Protein AF-A0A8S3JXT3-F1 (afdb_monomer_lite)

pLDDT: mean 82.85, std 21.64, range [35.66, 98.56]

Organism: NCBI:txid392030

Radius of gyration: 26.9 Å; chains: 1; bounding box: 59×24×91 Å

InterPro domains:
  IPR036427 Bromodomain-like superfamily [G3DSA:1.20.920.10] (1-85)
  IPR036427 Bromodomain-like superfamily [SSF47370] (2-48)

Secondary structure (DSSP, 8-state):
--HHHHHHHHHHHHHHHHHTS-TTSHHHHHHHHHHHHHHHHHHHHTGGGTS---GGGG--HHHHHHHHHHHHHHHHHHHHHHTSSS-----------------

Sequence (103 aa):
RRLDAFQTDLFKVFERARKLTLPPSKVYQDSIKLEKIYIRLRDEICQHGSLLRSPALLFNEDRLQHELVRERTEKDSLANTNNQNSISPTKSSDSDENKVYVS

Structure (mmCIF, N/CA/C/O backbone):
data_AF-A0A8S3JXT3-F1
#
_entry.id   AF-A0A8S3JXT3-F1
#
loop_
_atom_site.group_PDB
_atom_site.id
_atom_site.type_symbol
_atom_site.label_atom_id
_atom_site.label_alt_id
_atom_site.label_comp_id
_atom_site.label_asym_id
_atom_site.label_entity_id
_atom_site.label_seq_id
_atom_site.pdbx_PDB_ins_code
_atom_site.Cartn_x
_atom_site.Cartn_y
_atom_site.Cartn_z
_atom_site.occupancy
_atom_site.B_iso_or_equiv
_atom_site.auth_seq_id
_atom_site.auth_comp_id
_atom_site.auth_asym_id
_atom_site.auth_atom_id
_atom_site.pdbx_PDB_model_num
ATOM 1 N N . ARG A 1 1 ? 16.927 -10.701 -8.601 1.00 58.56 1 ARG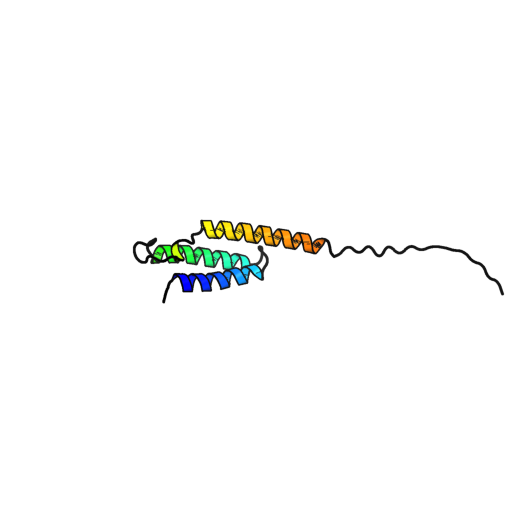 A N 1
ATOM 2 C CA . ARG A 1 1 ? 15.839 -10.782 -7.587 1.00 58.56 1 ARG A CA 1
ATOM 3 C C . ARG A 1 1 ? 14.636 -10.021 -8.138 1.00 58.56 1 ARG A C 1
ATOM 5 O O . ARG A 1 1 ? 14.860 -8.983 -8.743 1.00 58.56 1 ARG A O 1
ATOM 12 N N . ARG A 1 2 ? 13.414 -10.563 -8.049 1.00 88.19 2 ARG A N 1
ATOM 13 C CA . ARG A 1 2 ? 12.242 -10.040 -8.776 1.00 88.19 2 ARG A CA 1
ATOM 14 C C . ARG A 1 2 ? 11.534 -8.922 -7.984 1.00 88.19 2 ARG A C 1
ATOM 16 O O . ARG A 1 2 ? 11.359 -9.051 -6.775 1.00 88.19 2 ARG A O 1
ATOM 23 N N . LEU A 1 3 ? 11.157 -7.836 -8.664 1.00 93.06 3 LEU A N 1
ATOM 24 C CA . LEU A 1 3 ? 10.505 -6.651 -8.077 1.00 93.06 3 LEU A CA 1
ATOM 25 C C . LEU A 1 3 ? 9.131 -6.970 -7.458 1.00 93.06 3 LEU A C 1
ATOM 27 O O . LEU A 1 3 ? 8.764 -6.393 -6.442 1.00 93.06 3 LEU A O 1
ATOM 31 N N . ASP A 1 4 ? 8.395 -7.910 -8.046 1.00 93.69 4 ASP A N 1
ATOM 32 C CA . ASP A 1 4 ? 7.100 -8.395 -7.549 1.00 93.69 4 ASP A CA 1
ATOM 33 C C . ASP A 1 4 ? 7.192 -9.061 -6.165 1.00 93.69 4 ASP A C 1
ATOM 35 O O . ASP A 1 4 ? 6.348 -8.806 -5.306 1.00 93.69 4 ASP A O 1
ATOM 39 N N . ALA A 1 5 ? 8.235 -9.854 -5.911 1.00 95.00 5 ALA A N 1
ATOM 40 C CA . ALA A 1 5 ? 8.480 -10.455 -4.602 1.00 95.00 5 ALA A CA 1
ATOM 41 C C . ALA A 1 5 ? 8.770 -9.382 -3.542 1.00 95.00 5 ALA A C 1
ATOM 43 O O . ALA A 1 5 ? 8.162 -9.389 -2.475 1.00 95.00 5 ALA A O 1
ATOM 44 N N . PHE A 1 6 ? 9.632 -8.413 -3.871 1.00 95.44 6 PHE A N 1
ATOM 45 C CA . PHE A 1 6 ? 9.925 -7.294 -2.973 1.00 95.44 6 PHE A CA 1
ATOM 46 C C . PHE A 1 6 ? 8.672 -6.475 -2.647 1.00 95.44 6 PHE A C 1
ATOM 48 O O . PHE A 1 6 ? 8.400 -6.215 -1.478 1.00 95.44 6 PHE A O 1
ATOM 55 N N . GLN A 1 7 ? 7.887 -6.115 -3.666 1.00 96.88 7 GLN A N 1
ATOM 56 C CA . GLN A 1 7 ? 6.622 -5.408 -3.484 1.00 96.88 7 GLN A CA 1
ATOM 57 C C . GLN A 1 7 ? 5.678 -6.179 -2.560 1.00 96.88 7 GLN A C 1
ATOM 59 O O . GLN A 1 7 ? 5.099 -5.600 -1.646 1.00 96.88 7 GLN A O 1
ATOM 64 N N . THR A 1 8 ? 5.542 -7.486 -2.784 1.00 96.38 8 THR A N 1
ATOM 65 C CA . THR A 1 8 ? 4.668 -8.347 -1.980 1.00 96.38 8 THR A CA 1
ATOM 66 C C . THR A 1 8 ? 5.066 -8.318 -0.507 1.00 96.38 8 THR A C 1
ATOM 68 O O . THR A 1 8 ? 4.209 -8.180 0.364 1.00 96.38 8 THR A O 1
ATOM 71 N N . ASP A 1 9 ? 6.359 -8.428 -0.211 1.00 97.56 9 ASP A N 1
ATOM 72 C CA . ASP A 1 9 ? 6.837 -8.422 1.170 1.00 97.56 9 ASP A CA 1
ATOM 73 C C . ASP A 1 9 ? 6.712 -7.040 1.818 1.00 97.56 9 ASP A C 1
ATOM 75 O O . ASP A 1 9 ? 6.307 -6.943 2.977 1.00 97.56 9 ASP A O 1
ATOM 79 N N . LEU A 1 10 ? 6.962 -5.967 1.064 1.00 97.62 10 LEU A N 1
ATOM 80 C CA . LEU A 1 10 ? 6.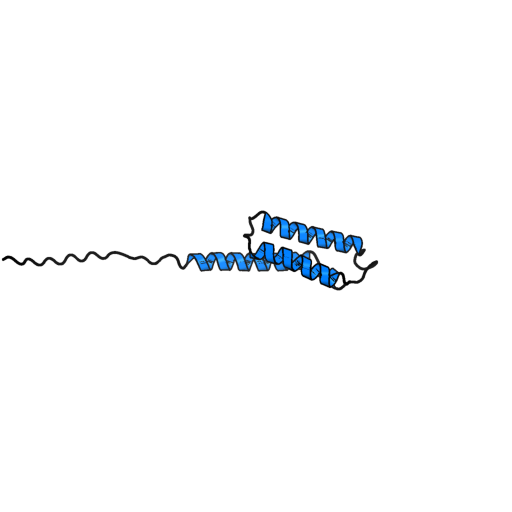756 -4.600 1.535 1.00 97.62 10 LEU A CA 1
ATOM 81 C C . LEU A 1 10 ? 5.279 -4.329 1.867 1.00 97.62 10 LEU A C 1
ATOM 83 O O . LEU A 1 10 ? 4.971 -3.784 2.927 1.00 97.62 10 LEU A O 1
ATOM 87 N N . PHE A 1 11 ? 4.356 -4.763 1.006 1.00 97.75 11 PHE A N 1
ATOM 88 C CA . PHE A 1 11 ? 2.918 -4.578 1.219 1.00 97.75 11 PHE A CA 1
ATOM 89 C C . PHE A 1 11 ? 2.413 -5.357 2.433 1.00 97.75 11 PHE A C 1
ATOM 91 O O . PHE A 1 11 ? 1.639 -4.812 3.217 1.00 97.75 11 PHE A O 1
ATOM 98 N N . LYS A 1 12 ? 2.924 -6.569 2.691 1.00 98.00 12 LYS A N 1
ATOM 99 C CA . LYS A 1 12 ? 2.602 -7.317 3.923 1.00 98.00 12 LYS A CA 1
ATOM 100 C C . LYS A 1 12 ? 2.973 -6.549 5.194 1.00 98.00 12 LYS A C 1
ATOM 102 O O . LYS A 1 12 ? 2.269 -6.663 6.198 1.00 98.00 12 LYS A O 1
ATOM 107 N N . VAL A 1 13 ? 4.064 -5.777 5.181 1.00 98.31 13 VAL A N 1
ATOM 108 C CA . VAL A 1 13 ? 4.460 -4.946 6.331 1.00 98.31 13 VAL A CA 1
ATOM 109 C C . VAL A 1 13 ? 3.438 -3.833 6.565 1.00 98.31 13 VAL A C 1
ATOM 111 O O . VAL A 1 13 ? 2.983 -3.657 7.697 1.00 98.31 13 VAL A O 1
ATOM 114 N N . PHE A 1 14 ? 3.031 -3.119 5.512 1.00 98.25 14 PHE A N 1
ATOM 115 C CA . PHE A 1 14 ? 2.031 -2.052 5.621 1.00 98.25 14 PHE A CA 1
ATOM 116 C C . PHE A 1 14 ? 0.649 -2.587 5.997 1.00 98.25 14 PHE A C 1
ATOM 118 O O . PHE A 1 14 ? 0.020 -2.061 6.914 1.00 98.25 14 PHE A O 1
ATOM 125 N N . GLU A 1 15 ? 0.215 -3.680 5.374 1.00 97.25 15 GLU A N 1
ATOM 126 C CA . GLU A 1 15 ? -1.044 -4.351 5.693 1.00 97.25 15 GLU A CA 1
ATOM 127 C C . GLU A 1 15 ? -1.071 -4.803 7.160 1.00 97.25 15 GLU A C 1
ATOM 129 O O . GLU A 1 15 ? -2.047 -4.575 7.876 1.00 97.25 15 GLU A O 1
ATOM 134 N N . ARG A 1 16 ? 0.024 -5.388 7.662 1.00 97.62 16 ARG A N 1
ATOM 135 C CA . ARG A 1 16 ? 0.127 -5.770 9.076 1.00 97.62 16 ARG A CA 1
ATOM 136 C C . ARG A 1 16 ? 0.048 -4.555 10.000 1.00 97.62 16 ARG A C 1
ATOM 138 O O . ARG A 1 16 ? -0.652 -4.621 11.011 1.00 97.62 16 ARG A O 1
ATOM 145 N N . ALA A 1 17 ? 0.730 -3.459 9.664 1.00 97.69 17 ALA A N 1
ATOM 146 C CA . ALA A 1 17 ? 0.669 -2.219 10.436 1.00 97.69 17 ALA A CA 1
ATOM 147 C C . ALA A 1 17 ? -0.767 -1.673 10.519 1.00 97.69 17 ALA A C 1
ATOM 149 O O . ALA A 1 17 ? -1.215 -1.294 11.603 1.00 97.69 17 ALA A O 1
ATOM 150 N N . ARG A 1 18 ? -1.525 -1.708 9.416 1.00 97.12 18 ARG A N 1
ATOM 151 C CA . ARG A 1 18 ? -2.938 -1.303 9.412 1.00 97.12 18 ARG A CA 1
ATOM 152 C C . ARG A 1 18 ? -3.841 -2.246 10.192 1.00 97.12 18 ARG A C 1
ATOM 154 O O . ARG A 1 18 ? -4.684 -1.792 10.962 1.00 97.12 18 ARG A O 1
ATOM 161 N N . LYS A 1 19 ? -3.655 -3.562 10.065 1.00 95.31 19 LYS A N 1
ATOM 162 C CA . LYS A 1 19 ? -4.454 -4.552 10.809 1.00 95.31 19 LYS A CA 1
ATOM 163 C C . LYS A 1 19 ? -4.361 -4.337 12.318 1.00 95.31 19 LYS A C 1
ATOM 165 O O . LYS A 1 19 ? -5.392 -4.364 12.984 1.00 95.31 19 LYS A O 1
ATOM 170 N N . LEU A 1 20 ? -3.166 -4.032 12.825 1.00 95.44 20 LEU A N 1
ATOM 171 C CA . LEU A 1 20 ? -2.893 -3.823 14.252 1.00 95.44 20 LEU A CA 1
ATOM 172 C C . LEU A 1 20 ? -3.273 -2.431 14.781 1.00 95.44 20 LEU A C 1
ATOM 174 O O . LEU A 1 20 ? -3.128 -2.179 15.974 1.00 95.44 20 LEU A O 1
ATOM 178 N N . THR A 1 21 ? -3.731 -1.517 13.924 1.00 95.38 21 THR A N 1
ATOM 179 C CA . THR A 1 21 ? -3.996 -0.125 14.306 1.00 95.38 21 THR A CA 1
ATOM 180 C C . THR A 1 21 ? -5.366 0.355 13.825 1.00 95.38 21 THR A C 1
ATOM 182 O O . THR A 1 21 ? -6.017 -0.275 12.991 1.00 95.38 21 THR A O 1
ATOM 185 N N . LEU A 1 22 ? -5.873 1.447 14.403 1.00 93.44 22 LEU A N 1
ATOM 186 C CA . LEU A 1 22 ? -7.168 2.016 14.014 1.00 93.44 22 LEU A CA 1
ATOM 187 C C . LEU A 1 22 ? -6.999 3.050 12.888 1.00 93.44 22 LEU A C 1
ATOM 189 O O . LEU A 1 22 ? -5.968 3.728 12.863 1.00 93.44 22 LEU A O 1
ATOM 193 N N . PRO A 1 23 ? -8.012 3.250 12.017 1.00 93.94 23 PRO A N 1
ATOM 194 C CA . PRO A 1 23 ? -7.954 4.222 10.925 1.00 93.94 23 PRO A CA 1
ATOM 195 C C . PRO A 1 23 ? -7.493 5.645 11.301 1.00 93.94 23 PRO A C 1
ATOM 197 O O . PRO A 1 23 ? -6.717 6.225 10.541 1.00 93.94 23 PRO A O 1
ATOM 200 N N . PRO A 1 24 ? -7.889 6.239 12.448 1.00 94.00 24 PRO A N 1
ATOM 201 C CA . PRO A 1 24 ? -7.400 7.564 12.838 1.00 94.00 24 PRO A CA 1
ATOM 202 C C . PRO A 1 24 ? -5.958 7.575 13.375 1.00 94.00 24 PRO A C 1
ATOM 204 O O . PRO A 1 24 ? -5.404 8.648 13.600 1.00 94.00 24 PRO A O 1
ATOM 207 N N . SER A 1 25 ? -5.331 6.419 13.610 1.00 97.19 25 SER A N 1
ATOM 208 C CA . SER A 1 25 ? -3.974 6.369 14.158 1.00 97.19 25 SER A CA 1
ATOM 209 C C . SER A 1 25 ? -2.920 6.803 13.134 1.00 97.19 25 SER A C 1
ATOM 211 O O . SER A 1 25 ? -3.032 6.543 11.933 1.00 97.19 25 SER A O 1
ATOM 213 N N . LYS A 1 26 ? -1.836 7.418 13.622 1.00 97.81 26 LYS A N 1
ATOM 214 C CA . LYS A 1 26 ? -0.725 7.879 12.777 1.00 97.81 26 LYS A CA 1
ATOM 215 C C . LYS A 1 26 ? -0.077 6.742 11.985 1.00 97.81 26 LYS A C 1
ATOM 217 O O . LYS A 1 26 ? 0.206 6.915 10.808 1.00 97.81 26 LYS A O 1
ATOM 222 N N . VAL A 1 27 ? 0.099 5.576 12.608 1.00 97.88 27 VAL A N 1
ATOM 223 C CA . VAL A 1 27 ? 0.701 4.387 11.978 1.00 97.88 27 VAL A CA 1
ATOM 224 C C . VAL A 1 27 ? -0.149 3.889 10.808 1.00 97.88 27 VAL A C 1
ATOM 226 O O . VAL A 1 27 ? 0.391 3.584 9.746 1.00 97.88 27 VAL A O 1
ATOM 229 N N . TYR A 1 28 ? -1.475 3.868 10.968 1.00 97.62 28 TYR A N 1
ATOM 230 C CA . TYR A 1 28 ? -2.392 3.505 9.891 1.00 97.62 28 TYR A CA 1
ATOM 231 C C . TYR A 1 28 ? -2.247 4.464 8.704 1.00 97.62 28 TYR A C 1
ATOM 233 O O . TYR A 1 28 ? -1.995 4.033 7.579 1.00 97.62 28 TYR A O 1
ATOM 241 N N . GLN A 1 29 ? -2.325 5.772 8.961 1.00 98.19 29 GLN A N 1
ATOM 242 C CA . GLN A 1 29 ? -2.210 6.803 7.924 1.00 98.19 29 GLN A CA 1
ATOM 243 C C . GLN A 1 29 ? -0.840 6.788 7.229 1.00 98.19 29 GLN A C 1
ATOM 245 O O . GLN A 1 29 ? -0.759 6.903 6.004 1.00 98.19 29 GLN A O 1
ATOM 250 N N . ASP A 1 30 ? 0.237 6.589 7.989 1.00 98.44 30 ASP A N 1
ATOM 251 C CA . ASP A 1 30 ? 1.593 6.527 7.448 1.00 98.44 30 ASP A CA 1
ATOM 252 C C . ASP A 1 30 ? 1.808 5.296 6.579 1.00 98.44 30 ASP A C 1
ATOM 254 O O . ASP A 1 30 ? 2.410 5.413 5.514 1.00 98.44 30 ASP A O 1
ATOM 258 N N . SER A 1 31 ? 1.270 4.139 6.970 1.00 98.38 31 SER A N 1
ATOM 259 C CA . SER A 1 31 ? 1.366 2.928 6.150 1.00 98.38 31 SER A CA 1
ATOM 260 C C . SER A 1 31 ? 0.726 3.122 4.767 1.00 98.38 31 SER A C 1
ATOM 262 O O . SER A 1 31 ? 1.329 2.757 3.762 1.00 98.38 31 SER A O 1
ATOM 264 N N . ILE A 1 32 ? -0.433 3.793 4.693 1.00 98.31 32 ILE A N 1
ATOM 265 C CA . ILE A 1 32 ? -1.111 4.121 3.429 1.00 98.31 32 ILE A CA 1
ATOM 266 C C . ILE A 1 32 ? -0.274 5.098 2.610 1.00 98.31 32 ILE A C 1
ATOM 268 O O . ILE A 1 32 ? -0.120 4.936 1.399 1.00 98.31 32 ILE A O 1
ATOM 272 N N . LYS A 1 33 ? 0.259 6.139 3.258 1.00 98.38 33 LYS A N 1
ATOM 273 C CA . LYS A 1 33 ? 1.075 7.152 2.588 1.00 98.38 33 LYS A CA 1
ATOM 274 C C . LYS A 1 33 ? 2.335 6.535 1.982 1.00 98.38 33 LYS A C 1
ATOM 276 O O . LYS A 1 33 ? 2.658 6.838 0.837 1.00 98.38 33 LYS A O 1
ATOM 281 N N . LEU A 1 34 ? 3.025 5.675 2.729 1.00 98.56 34 LEU A N 1
ATOM 282 C CA . LEU A 1 34 ? 4.228 4.988 2.263 1.00 98.56 34 LEU A CA 1
ATOM 283 C C . LEU A 1 34 ? 3.922 4.035 1.104 1.00 98.56 34 LEU A C 1
ATOM 285 O O . LEU A 1 34 ? 4.664 4.023 0.126 1.00 98.56 34 LEU A O 1
ATOM 289 N N . GLU A 1 35 ? 2.809 3.305 1.164 1.00 98.12 35 GLU A N 1
ATOM 290 C CA . GLU A 1 35 ? 2.373 2.417 0.082 1.00 98.12 35 GLU A CA 1
ATOM 291 C C . GLU A 1 35 ? 2.054 3.194 -1.209 1.00 98.12 35 GLU A C 1
ATOM 293 O O . GLU A 1 35 ? 2.513 2.815 -2.286 1.00 98.12 35 GLU A O 1
ATOM 298 N N . LYS A 1 36 ? 1.376 4.349 -1.105 1.00 98.19 36 LYS A N 1
ATOM 299 C CA . LYS A 1 36 ? 1.138 5.261 -2.243 1.00 98.19 36 LYS A CA 1
ATOM 300 C C . LYS A 1 36 ? 2.436 5.812 -2.835 1.00 98.19 36 LYS A C 1
ATOM 302 O O . LYS A 1 36 ? 2.603 5.811 -4.051 1.00 98.19 36 LYS A O 1
ATOM 307 N N . ILE A 1 37 ? 3.357 6.277 -1.987 1.00 98.31 37 ILE A N 1
ATOM 308 C CA . ILE A 1 37 ? 4.667 6.782 -2.432 1.00 98.31 37 ILE A CA 1
ATOM 309 C C . ILE A 1 37 ? 5.438 5.683 -3.162 1.00 98.31 37 ILE A C 1
ATOM 311 O O . ILE A 1 37 ? 6.012 5.940 -4.217 1.00 98.31 37 ILE A O 1
ATOM 315 N N . TYR A 1 38 ? 5.422 4.461 -2.628 1.00 98.25 38 TYR A N 1
ATOM 316 C CA . TYR A 1 38 ? 6.078 3.326 -3.258 1.00 98.25 38 TYR A CA 1
ATOM 317 C C . TYR A 1 38 ? 5.524 3.048 -4.659 1.00 98.25 38 TYR A C 1
ATOM 319 O O . TYR A 1 38 ? 6.313 2.905 -5.587 1.00 98.25 38 TYR A O 1
ATOM 327 N N . ILE A 1 39 ? 4.196 3.005 -4.827 1.00 98.00 39 ILE A N 1
ATOM 328 C CA . ILE A 1 39 ? 3.553 2.765 -6.131 1.00 98.00 39 ILE A CA 1
ATOM 329 C C . ILE A 1 39 ? 3.999 3.812 -7.159 1.00 98.00 39 ILE A C 1
ATOM 331 O O . ILE A 1 39 ? 4.456 3.440 -8.238 1.00 98.00 39 ILE A O 1
ATOM 335 N N . ARG A 1 40 ? 3.958 5.102 -6.798 1.00 97.75 40 ARG A N 1
ATOM 336 C CA . ARG A 1 40 ? 4.386 6.201 -7.682 1.00 97.75 40 ARG A CA 1
ATOM 337 C C . ARG A 1 40 ? 5.847 6.075 -8.085 1.00 97.75 40 ARG A C 1
ATOM 339 O O . ARG A 1 40 ? 6.162 6.053 -9.268 1.00 97.75 40 ARG A O 1
ATOM 346 N N . LEU A 1 41 ? 6.733 5.916 -7.101 1.00 97.44 41 LEU A N 1
ATOM 347 C CA . LEU A 1 41 ? 8.170 5.829 -7.349 1.00 97.44 41 LEU A CA 1
ATOM 348 C C . LEU A 1 41 ? 8.533 4.578 -8.161 1.00 97.44 41 LEU A C 1
ATOM 350 O O . LEU A 1 41 ? 9.388 4.626 -9.042 1.00 97.44 41 LEU A O 1
ATOM 354 N N . ARG A 1 42 ? 7.874 3.448 -7.886 1.00 96.81 42 ARG A N 1
ATOM 355 C CA . ARG A 1 42 ? 8.021 2.211 -8.657 1.00 96.81 42 ARG A CA 1
ATOM 356 C C . ARG A 1 42 ? 7.647 2.442 -10.118 1.00 96.81 42 ARG A C 1
ATOM 358 O O . ARG A 1 42 ? 8.407 2.025 -10.991 1.00 96.81 42 ARG A O 1
ATOM 365 N N . ASP A 1 43 ? 6.507 3.074 -10.375 1.00 96.38 43 ASP A N 1
ATOM 366 C CA . ASP A 1 43 ? 6.013 3.316 -11.732 1.00 96.38 43 ASP A CA 1
ATOM 367 C C . ASP A 1 43 ? 6.919 4.295 -12.486 1.00 96.38 43 ASP A C 1
ATOM 369 O O . ASP A 1 43 ? 7.281 4.020 -13.630 1.00 96.38 43 ASP A O 1
ATOM 373 N N . GLU A 1 44 ? 7.387 5.356 -11.826 1.00 96.00 44 GLU A N 1
ATOM 374 C CA . GLU A 1 44 ? 8.371 6.300 -12.369 1.00 96.00 44 GLU A CA 1
ATOM 375 C C . GLU A 1 44 ? 9.688 5.604 -12.745 1.00 96.00 44 GLU A C 1
ATOM 377 O O . GLU A 1 44 ? 10.141 5.701 -13.888 1.00 96.00 44 GLU A O 1
ATOM 382 N N . ILE A 1 45 ? 10.283 4.840 -11.821 1.00 95.12 45 ILE A N 1
ATOM 383 C CA . ILE A 1 45 ? 11.557 4.137 -12.050 1.00 95.12 45 ILE A CA 1
ATOM 384 C C . ILE A 1 45 ? 11.410 3.070 -13.137 1.00 95.12 45 ILE A C 1
ATOM 386 O O . ILE A 1 45 ? 12.302 2.907 -13.967 1.00 95.12 45 ILE A O 1
ATOM 390 N N . CYS A 1 46 ? 10.290 2.346 -13.169 1.00 93.81 46 CYS A N 1
ATOM 391 C CA . CYS A 1 46 ? 10.030 1.345 -14.206 1.00 93.81 46 CYS A CA 1
ATOM 392 C C . CYS A 1 46 ? 9.584 1.970 -15.536 1.00 93.81 46 CYS A C 1
ATOM 394 O O . CYS A 1 46 ? 9.334 1.224 -16.488 1.00 93.81 46 CYS A O 1
ATOM 396 N N . GLN A 1 47 ? 9.463 3.303 -15.600 1.00 94.12 47 GLN A N 1
ATOM 397 C CA . GLN A 1 47 ? 8.911 4.057 -16.724 1.00 94.12 47 GLN A CA 1
ATOM 398 C C . GLN A 1 47 ? 7.572 3.468 -17.197 1.00 94.12 47 GLN A C 1
ATOM 400 O O . GLN A 1 47 ? 7.364 3.196 -18.378 1.00 94.12 47 GLN A O 1
ATOM 405 N N . HIS A 1 48 ? 6.678 3.187 -16.250 1.00 88.69 48 HIS A N 1
ATOM 406 C CA . HIS A 1 48 ? 5.369 2.573 -16.495 1.00 88.69 48 HIS A CA 1
ATOM 407 C C . HIS A 1 48 ? 5.450 1.243 -17.273 1.00 88.69 48 HIS A C 1
ATOM 409 O O . HIS A 1 48 ? 4.541 0.871 -18.013 1.00 88.69 48 HIS A O 1
ATOM 415 N N . GLY A 1 49 ? 6.556 0.509 -17.114 1.00 88.06 49 GLY A N 1
ATOM 416 C CA . GLY A 1 49 ? 6.790 -0.783 -17.754 1.00 88.06 49 GLY A CA 1
ATOM 417 C C . GLY A 1 49 ? 7.554 -0.725 -19.075 1.00 88.06 49 GLY A C 1
ATOM 418 O O . GLY A 1 49 ? 7.802 -1.786 -19.653 1.00 88.06 49 GLY A O 1
ATOM 419 N N . SER A 1 50 ? 7.952 0.459 -19.558 1.00 90.00 50 SER A N 1
ATOM 420 C CA . SER A 1 50 ? 8.828 0.556 -20.732 1.00 90.00 50 SER A CA 1
ATOM 421 C C . SER A 1 50 ? 10.260 0.116 -20.407 1.00 90.00 50 SER A C 1
ATOM 423 O O . SER A 1 50 ? 10.869 -0.582 -21.216 1.00 90.00 50 SER A O 1
ATOM 425 N N . LEU A 1 51 ? 10.770 0.450 -19.213 1.00 89.19 51 LEU A N 1
ATOM 426 C CA . LEU A 1 51 ? 12.122 0.085 -18.778 1.00 89.19 51 LEU A CA 1
ATOM 427 C C . LEU A 1 51 ? 12.166 -1.300 -18.127 1.00 89.19 51 LEU A C 1
ATOM 429 O O . LEU A 1 51 ? 13.053 -2.101 -18.416 1.00 89.19 51 LEU A O 1
ATOM 433 N N . LEU A 1 52 ? 11.214 -1.589 -17.237 1.00 87.25 52 LEU A N 1
ATOM 434 C CA . LEU A 1 52 ? 11.147 -2.861 -16.521 1.00 87.25 52 LEU A CA 1
ATOM 435 C C . LEU A 1 52 ? 9.711 -3.375 -16.489 1.00 87.25 52 LEU A C 1
ATOM 437 O O . LEU A 1 52 ? 8.856 -2.831 -15.794 1.00 87.25 52 LEU A O 1
ATOM 441 N N . ARG A 1 53 ? 9.457 -4.484 -17.188 1.00 88.62 53 ARG A N 1
ATOM 442 C CA . ARG A 1 53 ? 8.176 -5.194 -17.107 1.00 88.62 53 ARG A CA 1
ATOM 443 C C . ARG A 1 53 ? 8.172 -6.116 -15.894 1.00 88.62 53 ARG A C 1
ATOM 445 O O . ARG A 1 53 ? 9.000 -7.016 -15.785 1.00 88.62 53 ARG A O 1
ATOM 452 N N . SER A 1 54 ? 7.223 -5.902 -14.989 1.00 89.88 54 SER A N 1
ATOM 453 C CA . SER A 1 54 ? 7.053 -6.711 -13.782 1.00 89.88 54 SER A CA 1
ATOM 454 C C . SER A 1 54 ? 5.567 -6.859 -13.443 1.00 89.88 54 SER A C 1
ATOM 456 O O . SER A 1 54 ? 4.847 -5.862 -13.529 1.00 89.88 54 SER A O 1
ATOM 458 N N . PRO A 1 55 ? 5.103 -8.037 -12.974 1.00 93.12 55 PRO A N 1
ATOM 459 C CA . PRO A 1 55 ? 3.750 -8.203 -12.430 1.00 93.12 55 PRO A CA 1
ATOM 460 C C . PRO A 1 55 ? 3.420 -7.223 -11.295 1.00 93.12 55 PRO A C 1
ATOM 462 O O . PRO A 1 55 ? 2.253 -6.929 -11.058 1.00 93.12 55 PRO A O 1
ATOM 465 N N . ALA A 1 56 ? 4.446 -6.682 -10.629 1.00 93.69 56 ALA A N 1
ATOM 466 C CA . ALA A 1 56 ? 4.326 -5.637 -9.617 1.00 93.69 56 ALA A CA 1
ATOM 467 C C . ALA A 1 56 ? 3.482 -4.435 -10.092 1.00 93.69 56 ALA A C 1
ATOM 469 O O . ALA A 1 56 ? 2.665 -3.925 -9.327 1.00 93.69 56 ALA A O 1
ATOM 470 N N . LEU A 1 57 ? 3.630 -4.039 -11.364 1.00 93.56 57 LEU A N 1
ATOM 471 C CA . LEU A 1 57 ? 2.965 -2.875 -11.966 1.00 93.56 57 LEU A CA 1
ATOM 472 C C . LEU A 1 57 ? 1.446 -3.054 -12.133 1.00 93.56 57 LEU A C 1
ATOM 474 O O . LEU A 1 57 ? 0.732 -2.076 -12.312 1.00 93.56 57 LEU A O 1
ATOM 478 N N . LEU A 1 58 ? 0.928 -4.286 -12.040 1.00 93.81 58 LEU A N 1
ATOM 479 C CA . LEU A 1 58 ? -0.517 -4.553 -12.090 1.00 93.81 58 LEU A CA 1
ATOM 480 C C . LEU A 1 58 ? -1.255 -4.065 -10.834 1.00 93.81 58 LEU A C 1
ATOM 482 O O . LEU A 1 58 ? -2.483 -4.005 -10.818 1.00 93.81 58 LEU A O 1
ATOM 486 N N . PHE A 1 59 ? -0.524 -3.764 -9.760 1.00 95.44 59 PHE A N 1
ATOM 487 C CA . PHE A 1 59 ? -1.086 -3.172 -8.555 1.00 95.44 59 PHE A CA 1
ATOM 488 C C . PHE A 1 59 ? -0.900 -1.653 -8.600 1.00 95.44 59 PHE A C 1
ATOM 490 O O . PHE A 1 59 ? 0.209 -1.164 -8.386 1.00 95.44 59 PHE A O 1
ATOM 497 N N . ASN A 1 60 ? -1.971 -0.916 -8.885 1.00 95.50 60 ASN A N 1
ATOM 498 C CA . ASN A 1 60 ? -1.979 0.544 -9.006 1.00 95.50 60 ASN A CA 1
ATOM 499 C C . ASN A 1 60 ? -2.677 1.220 -7.806 1.00 95.50 60 ASN A C 1
ATOM 501 O O . ASN A 1 60 ? -3.182 0.550 -6.901 1.00 95.50 60 ASN A O 1
ATOM 505 N N . GLU A 1 61 ? -2.696 2.557 -7.785 1.00 95.69 61 GLU A N 1
ATOM 506 C CA . GLU A 1 61 ? -3.336 3.320 -6.701 1.00 95.69 61 GLU A CA 1
ATOM 507 C C . GLU A 1 61 ? -4.841 3.034 -6.570 1.00 95.69 61 GLU A C 1
ATOM 509 O O . GLU A 1 61 ? -5.348 3.030 -5.447 1.00 95.69 61 GLU A O 1
ATOM 514 N N . ASP A 1 62 ? -5.540 2.741 -7.671 1.00 96.81 62 ASP A N 1
ATOM 515 C CA . ASP A 1 62 ? -6.970 2.407 -7.652 1.00 96.81 62 ASP A CA 1
ATOM 516 C C . ASP A 1 62 ? -7.219 1.096 -6.909 1.00 96.81 62 ASP A C 1
ATOM 518 O O . ASP A 1 62 ? -8.071 1.021 -6.020 1.00 96.81 62 ASP A O 1
ATOM 522 N N . ARG A 1 63 ? -6.419 0.065 -7.208 1.00 96.62 63 ARG A N 1
ATOM 523 C CA . ARG A 1 63 ? -6.480 -1.213 -6.496 1.00 96.62 63 ARG A CA 1
ATOM 524 C C . ARG A 1 63 ? -6.215 -1.028 -5.003 1.00 96.62 63 ARG A C 1
ATOM 526 O O . ARG A 1 63 ? -6.952 -1.585 -4.191 1.00 96.62 63 ARG A O 1
ATOM 533 N N . LEU A 1 64 ? -5.242 -0.188 -4.646 1.00 97.12 64 LEU A N 1
ATOM 534 C CA . LEU A 1 64 ? -5.008 0.190 -3.253 1.00 97.12 64 LEU A CA 1
ATOM 535 C C . LEU A 1 64 ? -6.243 0.867 -2.634 1.00 97.12 64 LEU A C 1
ATOM 537 O O . LEU A 1 64 ? -6.621 0.523 -1.519 1.00 97.12 64 LEU A O 1
ATOM 541 N N . GLN A 1 65 ? -6.901 1.808 -3.324 1.00 97.12 65 GLN A N 1
ATOM 542 C CA . GLN A 1 65 ? -8.111 2.454 -2.792 1.00 97.12 65 GLN A CA 1
ATOM 543 C C . GLN A 1 65 ? -9.229 1.444 -2.518 1.00 97.12 65 GLN A C 1
ATOM 545 O O . GLN A 1 65 ? -9.839 1.495 -1.449 1.00 97.12 65 GLN A O 1
ATOM 550 N N . HIS A 1 66 ? -9.467 0.506 -3.435 1.00 97.12 66 HIS A N 1
ATOM 551 C CA . HIS A 1 66 ? -10.468 -0.541 -3.238 1.00 97.12 66 HIS A CA 1
ATOM 552 C C . HIS A 1 66 ? -10.170 -1.410 -2.010 1.00 97.12 66 HIS A C 1
ATOM 554 O O . HIS A 1 66 ? -11.072 -1.689 -1.218 1.00 97.12 66 HIS A O 1
ATOM 560 N N . GLU A 1 67 ? -8.910 -1.802 -1.818 1.00 96.38 67 GLU A N 1
ATOM 561 C CA . GLU A 1 67 ? -8.500 -2.592 -0.656 1.00 96.38 67 GLU A CA 1
ATOM 562 C C . GLU A 1 67 ? -8.661 -1.811 0.657 1.00 96.38 67 GLU A C 1
ATOM 564 O O . GLU A 1 67 ? -9.171 -2.366 1.629 1.00 96.38 67 GLU A O 1
ATOM 569 N N . LEU A 1 68 ? -8.328 -0.516 0.675 1.00 96.62 68 LEU A N 1
ATOM 570 C CA . LEU A 1 68 ? -8.476 0.340 1.859 1.00 96.62 68 LEU A CA 1
ATOM 571 C C . LEU A 1 68 ? -9.936 0.607 2.237 1.00 96.62 68 LEU A C 1
ATOM 573 O O . LEU A 1 68 ? -10.255 0.664 3.425 1.00 96.62 68 LEU A O 1
ATOM 577 N N . VAL A 1 69 ? -10.825 0.776 1.253 1.00 96.38 69 VAL A N 1
ATOM 578 C CA . VAL A 1 69 ? -12.267 0.921 1.508 1.00 96.38 69 VAL A CA 1
ATOM 579 C C . VAL A 1 69 ? -12.808 -0.352 2.146 1.00 96.38 69 VAL A C 1
ATOM 581 O O . VAL A 1 69 ? -13.447 -0.273 3.194 1.00 96.38 69 VAL A O 1
ATOM 584 N N . ARG A 1 70 ? -12.491 -1.518 1.567 1.00 95.12 70 ARG A N 1
ATOM 585 C CA . ARG A 1 70 ? -12.896 -2.816 2.117 1.00 95.12 70 ARG A CA 1
ATOM 586 C C . ARG A 1 70 ? -12.396 -2.993 3.553 1.00 95.12 70 ARG A C 1
ATOM 588 O O . ARG A 1 70 ? -13.187 -3.299 4.439 1.00 95.12 70 ARG A O 1
ATOM 595 N N . GLU A 1 71 ? -11.111 -2.736 3.790 1.00 94.38 71 GLU A N 1
ATOM 596 C CA . GLU A 1 71 ? -10.487 -2.866 5.111 1.00 94.38 71 GLU A CA 1
ATOM 597 C C . GLU A 1 71 ? -11.160 -1.965 6.161 1.00 94.38 71 GLU A C 1
ATOM 599 O O . GLU A 1 71 ? -11.385 -2.373 7.303 1.00 94.38 71 GLU A O 1
ATOM 604 N N . ARG A 1 72 ? -11.529 -0.738 5.775 1.00 92.94 72 ARG A N 1
ATOM 605 C CA . ARG A 1 72 ? -12.221 0.198 6.663 1.00 92.94 72 ARG A CA 1
ATOM 606 C C . ARG A 1 72 ? -13.630 -0.278 7.004 1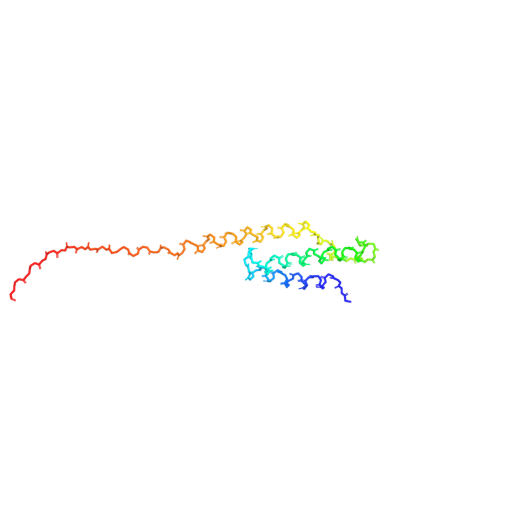.00 92.94 72 ARG A C 1
ATOM 608 O O . ARG A 1 72 ? -13.984 -0.289 8.177 1.00 92.94 72 ARG A O 1
ATOM 615 N N . THR A 1 73 ? -14.399 -0.730 6.014 1.00 93.12 73 THR A N 1
ATOM 616 C CA . THR A 1 73 ? -15.745 -1.283 6.235 1.00 93.12 73 THR A CA 1
ATOM 617 C C . THR A 1 73 ? -15.716 -2.506 7.157 1.00 93.12 73 THR A C 1
ATOM 619 O O . THR A 1 73 ? -16.567 -2.639 8.039 1.00 93.12 73 THR A O 1
ATOM 622 N N . GLU A 1 74 ? -14.718 -3.381 7.005 1.00 91.88 74 GLU A N 1
ATOM 623 C CA . GLU A 1 74 ? -14.513 -4.537 7.887 1.00 91.88 74 GLU A CA 1
ATOM 624 C C . GLU A 1 74 ? -14.204 -4.101 9.329 1.00 91.88 74 GLU A C 1
ATOM 626 O O . GLU A 1 74 ? -14.819 -4.598 10.275 1.00 91.88 74 GLU A O 1
ATOM 631 N N . LYS A 1 75 ? -13.301 -3.127 9.512 1.00 89.88 75 LYS A N 1
ATOM 632 C CA . LYS A 1 75 ? -12.964 -2.574 10.836 1.00 89.88 75 LYS A CA 1
ATOM 633 C C . LYS A 1 75 ? -14.156 -1.89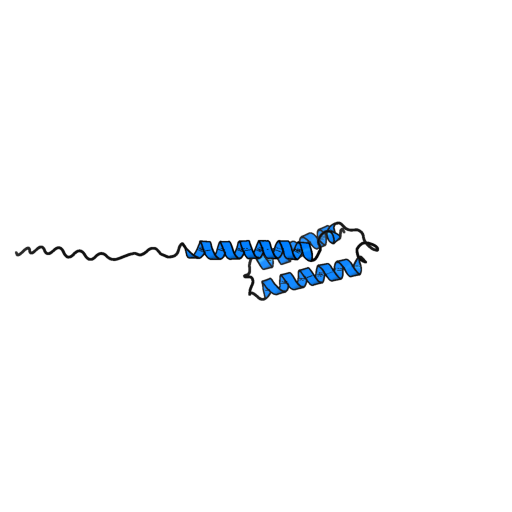3 11.511 1.00 89.88 75 LYS A C 1
ATOM 635 O O . LYS A 1 75 ? -14.360 -2.098 12.708 1.00 89.88 75 LYS A O 1
ATOM 640 N N . ASP A 1 76 ? -14.954 -1.143 10.758 1.00 88.31 76 ASP A N 1
ATOM 641 C CA . ASP A 1 76 ? -16.157 -0.4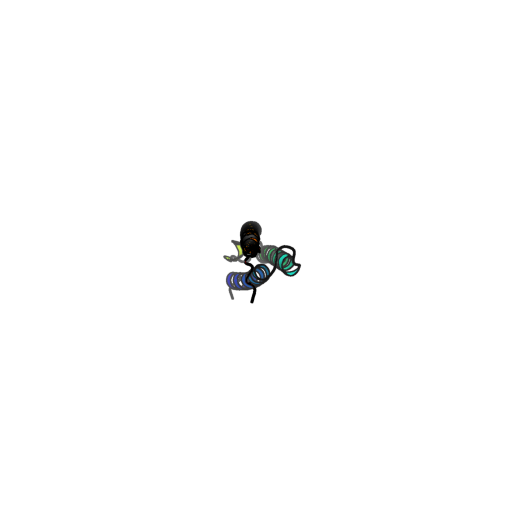80 11.272 1.00 88.31 76 ASP A CA 1
ATOM 642 C C . ASP A 1 76 ? -17.215 -1.518 11.713 1.00 88.31 76 ASP A C 1
ATOM 644 O O . ASP A 1 76 ? -17.847 -1.374 12.761 1.00 88.31 76 ASP A O 1
ATOM 648 N N . SER A 1 77 ? -17.344 -2.628 10.977 1.00 87.94 77 SER A N 1
ATOM 649 C CA . SER A 1 77 ? -18.257 -3.735 11.317 1.00 87.94 77 SER A CA 1
ATOM 650 C C . SER A 1 77 ? -17.832 -4.491 12.588 1.00 87.94 77 SER A C 1
ATOM 652 O O . SER A 1 77 ? -18.668 -4.855 13.423 1.00 87.94 77 SER A O 1
ATOM 654 N N . LEU A 1 78 ? -16.524 -4.696 12.775 1.00 81.88 78 LEU A N 1
ATOM 655 C CA . LEU A 1 78 ? -15.954 -5.326 13.973 1.00 81.88 78 LEU A CA 1
ATOM 656 C C . LEU A 1 78 ? -16.117 -4.449 15.222 1.00 81.88 78 LEU A C 1
ATOM 658 O O . LEU A 1 78 ? -16.414 -4.962 16.303 1.00 81.88 78 LEU A O 1
ATOM 662 N N . ALA A 1 79 ? -15.964 -3.130 15.080 1.00 76.12 79 ALA A N 1
ATOM 663 C CA . ALA A 1 79 ? -16.182 -2.187 16.174 1.00 76.12 79 ALA A CA 1
ATOM 664 C C . ALA A 1 79 ? -17.638 -2.212 16.678 1.00 76.12 79 ALA A C 1
ATOM 666 O O . ALA A 1 79 ? -17.868 -2.185 17.886 1.00 76.12 79 ALA A O 1
ATOM 667 N N . ASN A 1 80 ? -18.613 -2.341 15.771 1.00 64.25 80 ASN A N 1
ATOM 668 C CA . ASN A 1 80 ? -20.032 -2.411 16.133 1.00 64.25 80 ASN A CA 1
ATOM 669 C C . ASN A 1 80 ? -20.418 -3.721 16.842 1.00 64.25 80 ASN A C 1
ATOM 671 O O . ASN A 1 80 ? -21.246 -3.699 17.751 1.00 64.25 80 ASN A O 1
ATOM 675 N N . THR A 1 81 ? -19.803 -4.850 16.478 1.00 62.22 81 THR A N 1
ATOM 676 C CA . THR A 1 81 ? -20.108 -6.162 17.087 1.00 62.22 81 THR A CA 1
ATOM 677 C C . THR A 1 81 ? -19.602 -6.255 18.532 1.00 62.22 81 THR A C 1
ATOM 679 O O . THR A 1 81 ? -20.288 -6.781 19.406 1.00 62.22 81 THR A O 1
ATOM 682 N N . ASN A 1 82 ? -18.435 -5.673 18.825 1.00 56.75 82 ASN A N 1
ATOM 683 C CA . ASN A 1 82 ? -17.860 -5.690 20.175 1.00 56.75 82 ASN A CA 1
ATOM 684 C C . ASN A 1 82 ? -18.637 -4.837 21.195 1.00 56.75 82 ASN A C 1
ATOM 686 O O . ASN A 1 82 ? -18.472 -5.035 22.396 1.00 56.75 82 ASN A O 1
ATOM 690 N N . ASN A 1 83 ? -19.504 -3.924 20.745 1.00 52.41 83 ASN A N 1
ATOM 691 C CA . ASN A 1 83 ? -20.295 -3.050 21.618 1.00 52.41 83 ASN A CA 1
ATOM 692 C C . ASN A 1 83 ? -21.633 -3.668 22.081 1.00 52.41 83 ASN A C 1
ATOM 694 O O . ASN A 1 83 ? -22.320 -3.071 22.902 1.00 52.41 83 ASN A O 1
ATOM 698 N N . GLN A 1 84 ? -22.017 -4.854 21.583 1.00 48.53 84 GLN A N 1
ATOM 699 C CA . GLN A 1 84 ? -23.237 -5.557 22.023 1.00 48.53 84 GLN A CA 1
ATOM 700 C C . GLN A 1 84 ? -22.997 -6.603 23.129 1.00 48.53 84 GLN A C 1
ATOM 702 O O . GLN A 1 84 ? -23.958 -7.110 23.699 1.00 48.53 84 GLN A O 1
ATOM 707 N N . ASN A 1 85 ? -21.741 -6.882 23.501 1.00 45.75 85 ASN A N 1
ATOM 708 C CA . ASN A 1 85 ? -21.393 -7.885 24.522 1.00 45.75 85 ASN A CA 1
ATOM 709 C C . ASN A 1 85 ? -21.125 -7.306 25.931 1.00 45.75 85 ASN A C 1
ATOM 711 O O . ASN A 1 85 ? -20.582 -8.008 26.780 1.00 45.75 85 ASN A O 1
ATOM 715 N N . SER A 1 86 ? -21.497 -6.050 26.211 1.00 47.38 86 SER A N 1
ATOM 716 C CA . SER A 1 86 ? -21.226 -5.375 27.499 1.00 47.38 86 SER A CA 1
ATOM 717 C C . SER A 1 86 ? -22.466 -4.875 28.260 1.00 47.38 86 SER A C 1
ATOM 719 O O . SER A 1 86 ? -22.333 -4.048 29.159 1.00 47.38 86 SER A O 1
ATOM 721 N N . ILE A 1 87 ? -23.671 -5.389 27.974 1.00 49.16 87 ILE A N 1
ATOM 722 C CA . ILE A 1 87 ? -24.876 -5.073 28.765 1.00 49.16 87 ILE A CA 1
ATOM 723 C C . ILE A 1 87 ? -25.559 -6.366 29.226 1.00 49.16 87 ILE A C 1
ATOM 725 O O . ILE A 1 87 ? -26.508 -6.849 28.616 1.00 49.16 87 ILE A O 1
ATOM 729 N N . SER A 1 88 ? -25.096 -6.912 30.349 1.00 37.44 88 SER A N 1
ATOM 730 C CA . SER A 1 88 ? -25.922 -7.749 31.223 1.00 37.44 88 SER A CA 1
ATOM 731 C C . SER A 1 88 ? -26.522 -6.852 32.314 1.00 37.44 88 SER A C 1
ATOM 733 O O . SER A 1 88 ? -25.769 -6.352 33.153 1.00 37.44 88 SER A O 1
ATOM 735 N N . PRO A 1 89 ? -27.845 -6.605 32.336 1.00 39.47 89 PRO A N 1
ATOM 736 C CA . PRO A 1 89 ? -28.477 -5.899 33.436 1.00 39.47 89 PRO A CA 1
ATOM 737 C C . PRO A 1 89 ? -28.718 -6.888 34.580 1.00 39.47 89 PRO A C 1
ATOM 739 O O . PRO A 1 89 ? -29.717 -7.604 34.591 1.00 39.47 89 PRO A O 1
ATOM 742 N N . THR A 1 90 ? -27.827 -6.915 35.570 1.00 37.88 90 THR A N 1
ATOM 743 C CA . THR A 1 90 ? -28.144 -7.502 36.878 1.00 37.88 90 THR A CA 1
ATOM 744 C C . THR A 1 90 ? -29.091 -6.537 37.592 1.00 37.88 90 THR A C 1
ATOM 746 O O . T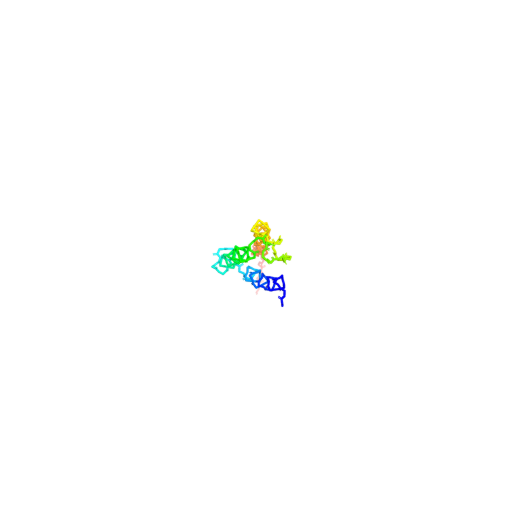HR A 1 90 ? -28.663 -5.679 38.360 1.00 37.88 90 THR A O 1
ATOM 749 N N . LYS A 1 91 ? -30.388 -6.609 37.272 1.00 40.59 91 LYS A N 1
ATOM 750 C CA . LYS A 1 91 ? -31.425 -5.959 38.077 1.00 40.59 91 LYS A CA 1
ATOM 751 C C . LYS A 1 91 ? -31.635 -6.790 39.336 1.00 40.59 91 LYS A C 1
ATOM 753 O O . LYS A 1 91 ? -32.095 -7.925 39.269 1.00 40.59 91 LYS A O 1
ATOM 758 N N . SER A 1 92 ? -31.279 -6.184 40.459 1.00 46.00 92 SER A N 1
ATOM 759 C CA . SER A 1 92 ? -31.847 -6.449 41.771 1.00 46.00 92 SER A CA 1
ATOM 760 C C . SER A 1 92 ? -33.375 -6.499 41.690 1.00 46.00 92 SER A C 1
ATOM 762 O O . SER A 1 92 ? -34.010 -5.586 41.162 1.00 46.00 92 SER A O 1
ATOM 764 N N . SER A 1 93 ? -33.960 -7.564 42.226 1.00 39.84 93 SER A N 1
ATOM 765 C CA . SER A 1 93 ? -35.360 -7.593 42.632 1.00 39.84 93 SER A CA 1
ATOM 766 C C . SER A 1 93 ? -35.385 -7.829 44.134 1.00 39.84 93 SER A C 1
ATOM 768 O O . SER A 1 93 ? -35.205 -8.959 44.588 1.00 39.84 93 SER A O 1
ATOM 770 N N . ASP A 1 94 ? -35.567 -6.739 44.876 1.00 42.34 94 ASP A N 1
ATOM 771 C CA . ASP A 1 94 ? -36.150 -6.786 46.209 1.00 42.34 94 ASP A CA 1
ATOM 772 C C . ASP A 1 94 ? -37.500 -7.500 46.108 1.00 42.34 94 ASP A C 1
ATOM 774 O O . ASP A 1 94 ? -38.363 -7.125 45.309 1.00 42.34 94 ASP A O 1
ATOM 778 N N . SER A 1 95 ? -37.675 -8.538 46.914 1.00 41.12 95 SER A N 1
ATOM 779 C CA . SER A 1 95 ? -38.987 -9.065 47.260 1.00 41.12 95 SER A CA 1
ATOM 780 C C . SER A 1 95 ? -39.104 -9.019 48.774 1.00 41.12 95 SER A C 1
ATOM 782 O O . SER A 1 95 ? -38.605 -9.902 49.475 1.00 41.12 95 SER A O 1
ATOM 784 N N . ASP A 1 96 ? -39.747 -7.955 49.250 1.00 40.41 96 ASP A N 1
ATOM 785 C CA . ASP A 1 96 ? -40.367 -7.890 50.564 1.00 40.41 96 ASP A CA 1
ATOM 786 C C . ASP A 1 96 ? -41.340 -9.068 50.715 1.00 40.41 96 ASP A C 1
ATOM 788 O O . ASP A 1 96 ? -42.427 -9.068 50.137 1.00 40.41 96 ASP A O 1
ATOM 792 N N . GLU A 1 97 ? -40.977 -10.061 51.526 1.00 41.00 97 GLU A N 1
ATOM 793 C CA . GLU A 1 97 ? -41.952 -10.946 52.157 1.00 41.00 97 GLU A CA 1
ATOM 794 C C . GLU A 1 97 ? -41.766 -10.918 53.673 1.00 41.00 97 GLU A C 1
ATOM 796 O O . GLU A 1 97 ? -40.848 -11.476 54.272 1.00 41.00 97 GLU A O 1
ATOM 801 N N . ASN A 1 98 ? -42.698 -10.199 54.281 1.00 35.66 98 ASN A N 1
ATOM 802 C CA . ASN A 1 98 ? -42.938 -10.077 55.698 1.00 35.66 98 ASN A CA 1
ATOM 803 C C . ASN A 1 98 ? -43.295 -11.459 56.285 1.00 35.66 98 ASN A C 1
ATOM 805 O O . ASN A 1 98 ? -44.345 -12.015 55.959 1.00 35.66 98 ASN A O 1
ATOM 809 N N . LYS A 1 99 ? -42.473 -12.009 57.190 1.00 44.94 99 LYS A N 1
ATOM 810 C CA . LYS A 1 99 ? -42.920 -13.084 58.088 1.00 44.94 99 LYS A CA 1
ATOM 811 C C . LYS A 1 99 ? -42.331 -12.932 59.487 1.00 44.94 99 LYS A C 1
ATOM 813 O O . LYS A 1 99 ? -41.219 -13.347 59.790 1.00 44.94 99 LYS A O 1
ATOM 818 N N . VAL A 1 100 ? -43.160 -12.329 60.331 1.00 42.03 100 VAL A N 1
ATOM 819 C CA . VAL A 1 100 ? -43.152 -12.415 61.790 1.00 42.03 100 VAL A CA 1
ATOM 820 C C . VAL A 1 100 ? -42.941 -13.867 62.229 1.00 42.03 100 VAL A C 1
ATOM 822 O O . VAL A 1 100 ? -43.741 -14.728 61.872 1.00 42.03 100 VAL A O 1
ATOM 825 N N . TYR A 1 101 ? -41.932 -14.118 63.063 1.00 40.66 101 TYR A N 1
ATOM 826 C CA . TYR A 1 101 ? -42.000 -15.171 64.075 1.00 40.66 101 TYR A CA 1
ATOM 827 C C . TYR A 1 101 ? -41.363 -14.679 65.374 1.00 40.66 101 TYR A C 1
ATOM 829 O O . TYR A 1 101 ? -40.175 -14.381 65.450 1.00 40.66 101 TYR A O 1
ATOM 837 N N . VAL A 1 102 ? -42.232 -14.570 66.373 1.00 43.12 102 VAL A N 1
ATOM 838 C CA . VAL A 1 102 ? -41.950 -14.402 67.795 1.00 43.12 102 VAL A CA 1
ATOM 839 C C . VAL A 1 102 ? -41.505 -15.751 68.356 1.00 43.12 102 VAL A C 1
ATOM 841 O O . VAL A 1 102 ? -42.183 -16.749 68.098 1.00 43.12 102 VAL A O 1
ATOM 844 N N . SER A 1 103 ? -40.423 -15.769 69.138 1.00 45.22 103 SER A N 1
ATOM 845 C CA . SER A 1 103 ? -40.252 -16.483 70.424 1.00 45.22 103 SER A CA 1
ATOM 846 C C . SER A 1 103 ? -38.881 -16.146 70.999 1.00 45.22 103 SER A C 1
ATOM 848 O O . SER A 1 103 ? -37.881 -16.453 70.316 1.00 45.22 103 SER A O 1
#

Foldseek 3Di:
DAPQVVLVVLLVVLVVQLVVDDCVDPSVVVSLVVNQVCLVVVCVVCVVVPNPNHPNSVCHVVNVVVVVVVSNVVVVVVVVVVVVPPDDDPDDDDDDDDDDDDD